Protein AF-A0A1T5HG97-F1 (afdb_monomer)

Sequence (83 aa):
MTDYQFIREIKEFKLDHFMAYMGWIGNKPHKIYTREDPLLFFVYDEYTDRLFEFKLRDSGSLNKATIYNCLVKAYLALPDREI

Secondary structure (DSSP, 8-state):
---EEEEEEESS--GGGSEESS---SS-SEEEEE-SSTTEEEEEETTTTEEEEEEES---S--HHHHHHHHHHHHHT-GGG--

Radius of gyration: 12.02 Å; Cα contacts (8 Å, |Δi|>4): 119; chains: 1; bounding box: 30×25×32 Å

Nearest PDB structures (foldseek):
  8rnu-assembly1_C  TM=3.609E-01  e=1.039E+00  Homo sapiens
  8rnu-assembly1_J  TM=3.404E-01  e=1.389E+00  Homo sapiens
  2yg2-assembly2_B  TM=3.757E-01  e=2.626E+00  Homo sapiens
  7dru-assembly2_B  TM=3.609E-01  e=5.263E+00  Canis lupus familiaris
  8co5-assembly1_A-2  TM=3.857E-01  e=6.262E+00  Agrobacterium fabrum str. C58

Mean predicted aligned error: 6.41 Å

Foldseek 3Di:
DFDKDWDFKDPDDDCVQWAFLDDPPPPDQWTWTDHPDPQWIWIAGNVVRIITIIGTPDPPPDDSVNVVVVVVVVVVPDPPPPD

Organism: NCBI:txid651661

Solvent-accessible surface area (backbone atoms only — not comparable to full-atom values): 5198 Å² total; per-residue (Å²): 130,83,53,63,39,80,73,47,75,50,90,82,82,59,74,89,77,44,43,71,69,56,72,84,77,66,96,56,61,66,45,46,28,28,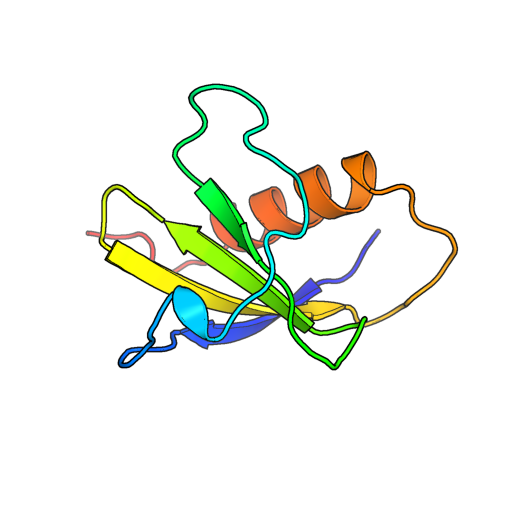56,96,49,92,47,41,39,32,44,34,34,68,89,76,74,42,36,36,37,31,36,51,75,67,87,64,99,68,55,72,69,56,51,51,56,46,50,53,49,52,62,70,65,48,83,86,71,78,124

pLDDT: mean 80.4, std 12.15, range [41.09, 92.44]

Structure (mmCIF, N/CA/C/O backbone):
data_AF-A0A1T5HG97-F1
#
_entry.id   AF-A0A1T5HG97-F1
#
loop_
_atom_site.group_PDB
_atom_site.id
_atom_site.type_symbol
_atom_site.label_atom_id
_atom_site.label_alt_id
_atom_site.label_comp_id
_atom_site.label_asym_id
_atom_site.label_entity_id
_atom_site.label_seq_id
_atom_site.pdbx_PDB_ins_code
_atom_site.Cartn_x
_atom_site.Cartn_y
_atom_site.Cartn_z
_atom_site.occupancy
_atom_site.B_iso_or_equiv
_atom_site.auth_seq_id
_atom_site.auth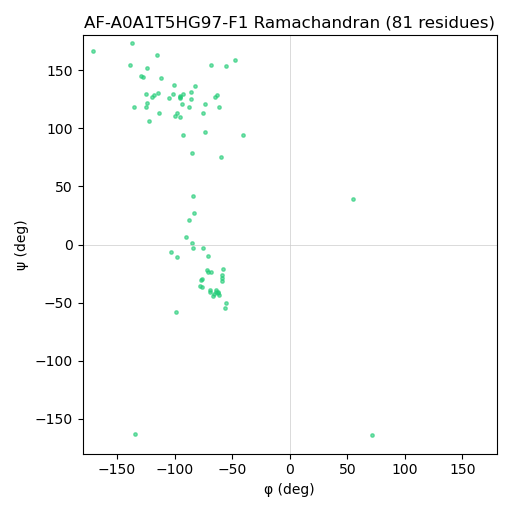_comp_id
_atom_site.auth_asym_id
_atom_site.auth_atom_id
_atom_site.pdbx_PDB_model_num
ATOM 1 N N . MET A 1 1 ? 17.125 6.218 -5.033 1.00 50.12 1 MET A N 1
ATOM 2 C CA . MET A 1 1 ? 16.125 5.780 -4.035 1.00 50.12 1 MET A CA 1
ATOM 3 C C . MET A 1 1 ? 14.800 5.693 -4.756 1.00 50.12 1 MET A C 1
ATOM 5 O O . MET A 1 1 ? 14.520 6.584 -5.542 1.00 50.12 1 MET A O 1
ATOM 9 N N . THR A 1 2 ? 14.041 4.615 -4.579 1.00 58.41 2 THR A N 1
ATOM 10 C CA . THR A 1 2 ? 12.716 4.508 -5.194 1.00 58.41 2 THR A CA 1
ATOM 11 C C . THR A 1 2 ? 11.748 5.387 -4.416 1.00 58.41 2 THR A C 1
ATOM 13 O O . THR A 1 2 ? 11.495 5.133 -3.239 1.00 58.41 2 THR A O 1
ATOM 16 N N . ASP A 1 3 ? 11.262 6.433 -5.066 1.00 74.38 3 ASP A N 1
ATOM 17 C CA . ASP A 1 3 ? 10.445 7.472 -4.454 1.00 74.38 3 ASP A CA 1
ATOM 18 C C . ASP A 1 3 ? 8.965 7.094 -4.631 1.00 74.38 3 ASP A C 1
ATOM 20 O O . ASP A 1 3 ? 8.363 7.306 -5.687 1.00 74.38 3 ASP A O 1
ATOM 24 N N . TYR A 1 4 ? 8.396 6.436 -3.618 1.00 83.50 4 TYR A N 1
ATOM 25 C CA . TYR A 1 4 ? 6.955 6.200 -3.553 1.00 83.50 4 TYR A CA 1
ATOM 26 C C . TYR A 1 4 ? 6.288 7.400 -2.912 1.00 83.50 4 TYR A C 1
ATOM 28 O O . TYR A 1 4 ? 6.614 7.785 -1.791 1.00 83.50 4 TYR A O 1
ATOM 36 N N . GLN A 1 5 ? 5.319 7.962 -3.617 1.00 87.75 5 GLN A N 1
ATOM 37 C CA . GLN A 1 5 ? 4.484 9.017 -3.087 1.00 87.75 5 GLN A CA 1
ATOM 38 C C . GLN A 1 5 ? 3.228 8.409 -2.481 1.00 87.75 5 GLN A C 1
ATOM 40 O O . GLN A 1 5 ? 2.455 7.759 -3.184 1.00 87.75 5 GLN A O 1
ATOM 45 N N . PHE A 1 6 ? 3.011 8.653 -1.191 1.00 90.19 6 PHE A N 1
ATOM 46 C CA . PHE A 1 6 ? 1.712 8.418 -0.578 1.00 90.19 6 PHE A CA 1
ATOM 47 C C . PHE A 1 6 ? 0.669 9.332 -1.225 1.00 90.19 6 PHE A C 1
ATOM 49 O O . PHE A 1 6 ? 0.888 10.540 -1.340 1.00 90.19 6 PHE A O 1
ATOM 56 N N . ILE A 1 7 ? -0.439 8.745 -1.669 1.00 91.00 7 ILE A N 1
ATOM 57 C CA . ILE A 1 7 ? -1.545 9.482 -2.279 1.00 91.00 7 ILE A CA 1
ATOM 58 C C . ILE A 1 7 ? -2.636 9.706 -1.242 1.00 91.00 7 ILE A C 1
ATOM 60 O O . ILE A 1 7 ? -3.001 10.850 -0.978 1.00 91.00 7 ILE A O 1
ATOM 64 N N . ARG A 1 8 ? -3.161 8.619 -0.667 1.00 91.94 8 ARG A N 1
ATOM 65 C CA . ARG A 1 8 ? -4.232 8.645 0.335 1.00 91.94 8 ARG A CA 1
ATOM 66 C C . ARG A 1 8 ? -4.458 7.270 0.950 1.00 91.94 8 ARG A C 1
ATOM 68 O O . ARG A 1 8 ? -4.056 6.249 0.400 1.00 91.94 8 ARG A O 1
ATOM 75 N N . GLU A 1 9 ? -5.193 7.251 2.049 1.00 92.44 9 GLU A N 1
ATOM 76 C CA . GLU A 1 9 ? -5.877 6.055 2.526 1.00 92.44 9 GLU A CA 1
ATOM 77 C C . GLU A 1 9 ? -7.212 5.887 1.787 1.00 92.44 9 GLU A C 1
ATOM 79 O O . GLU A 1 9 ? -7.963 6.851 1.603 1.00 92.44 9 GLU A O 1
ATOM 84 N N . ILE A 1 10 ? -7.516 4.664 1.362 1.00 91.12 10 ILE A N 1
ATOM 85 C CA . ILE A 1 10 ? -8.794 4.296 0.763 1.00 91.12 10 ILE A CA 1
ATOM 86 C C . ILE A 1 10 ? -9.681 3.716 1.859 1.00 91.12 10 ILE A C 1
ATOM 88 O O . ILE A 1 10 ? -9.443 2.616 2.344 1.00 91.12 10 ILE A O 1
ATOM 92 N N . LYS A 1 11 ? -10.721 4.468 2.226 1.00 87.62 11 LYS A N 1
ATOM 93 C CA . LYS A 1 11 ? -11.668 4.083 3.285 1.00 87.62 11 LYS A CA 1
ATOM 94 C C . LYS A 1 11 ? -12.688 3.039 2.841 1.00 87.62 11 LYS A C 1
ATOM 96 O O . LYS A 1 11 ? -13.142 2.243 3.648 1.00 87.62 11 LYS A O 1
ATOM 101 N N . GLU A 1 12 ? -13.052 3.052 1.563 1.00 90.00 12 GLU A N 1
ATOM 102 C CA . GLU A 1 12 ? -14.024 2.128 0.982 1.00 90.00 12 GLU A CA 1
ATOM 103 C C . GLU A 1 12 ? -13.364 1.380 -0.172 1.00 90.00 12 GLU A C 1
ATOM 105 O O . GLU A 1 12 ? -13.112 1.944 -1.241 1.00 90.00 12 GLU A O 1
ATOM 110 N N . PHE A 1 13 ? -13.049 0.107 0.048 1.00 89.44 13 PHE A N 1
ATOM 111 C CA . PHE A 1 13 ? -12.403 -0.740 -0.947 1.00 89.44 13 PHE A CA 1
ATOM 112 C C . PHE A 1 13 ? -13.007 -2.145 -0.956 1.00 89.44 13 PHE A C 1
ATOM 114 O O . PHE A 1 13 ? -13.559 -2.622 0.030 1.00 89.44 13 PHE A O 1
ATOM 121 N N . LYS A 1 14 ? -12.893 -2.817 -2.104 1.00 87.56 14 LYS A N 1
ATOM 122 C CA . LYS A 1 14 ? -13.170 -4.249 -2.257 1.00 87.56 14 LYS A CA 1
ATOM 123 C C . LYS A 1 14 ? -11.934 -4.895 -2.845 1.00 87.56 14 LYS A C 1
ATOM 125 O O . LYS A 1 14 ? -11.541 -4.520 -3.948 1.00 87.56 14 LYS A O 1
ATOM 130 N N . LEU A 1 15 ? -11.321 -5.832 -2.126 1.00 85.81 15 LEU A N 1
ATOM 131 C CA . LEU A 1 15 ? -10.071 -6.465 -2.556 1.00 85.81 15 LEU A CA 1
ATOM 132 C C . LEU A 1 15 ? -10.204 -7.174 -3.915 1.00 85.81 15 LEU A C 1
ATOM 134 O O . LEU A 1 15 ? -9.250 -7.159 -4.684 1.00 85.81 15 LEU A O 1
ATOM 138 N N . ASP A 1 16 ? -11.396 -7.669 -4.268 1.00 86.25 16 ASP A N 1
ATOM 139 C CA . ASP A 1 16 ? -11.706 -8.243 -5.589 1.00 86.25 16 ASP A CA 1
ATOM 140 C C . ASP A 1 16 ? -11.481 -7.279 -6.767 1.00 86.25 16 ASP A C 1
ATOM 142 O O . ASP A 1 16 ? -11.330 -7.711 -7.907 1.00 86.25 16 ASP A O 1
ATOM 146 N N . HIS A 1 17 ? -11.455 -5.965 -6.521 1.00 86.31 17 HIS A N 1
ATOM 147 C CA . HIS A 1 17 ? -11.184 -4.959 -7.554 1.00 86.31 17 HIS A CA 1
ATOM 148 C C . HIS A 1 17 ? -9.684 -4.714 -7.783 1.00 86.31 17 HIS A C 1
ATOM 150 O O . HIS A 1 17 ? -9.325 -3.838 -8.581 1.00 86.31 17 HIS A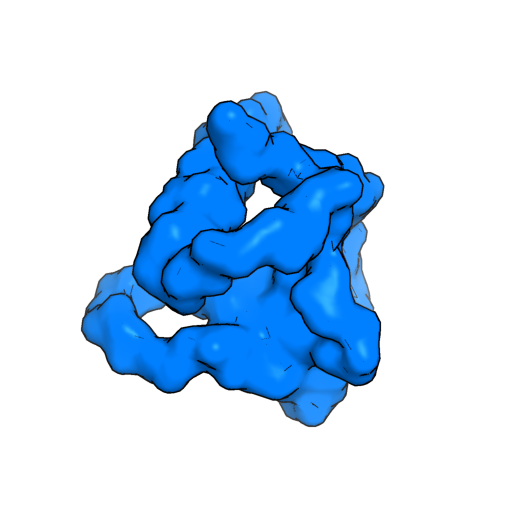 O 1
ATOM 156 N N .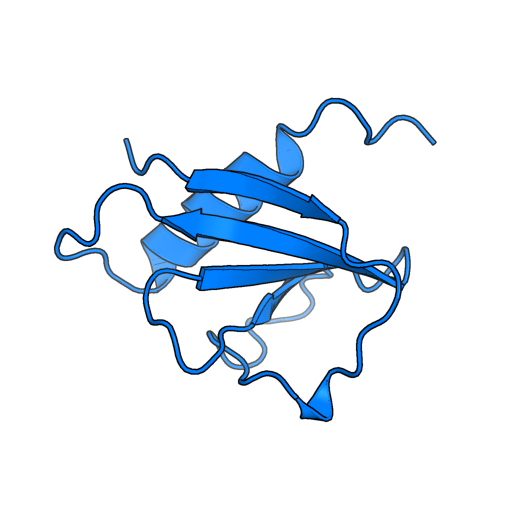 PHE A 1 18 ? -8.817 -5.432 -7.068 1.00 87.75 18 PHE A N 1
ATOM 157 C CA . PHE A 1 18 ? -7.372 -5.281 -7.134 1.00 87.75 18 PHE A CA 1
ATOM 158 C C . PHE A 1 18 ? -6.690 -6.605 -7.470 1.00 87.75 18 PHE A C 1
ATOM 160 O O . PHE A 1 18 ? -7.161 -7.692 -7.147 1.00 87.75 18 PHE A O 1
ATOM 167 N N . MET A 1 19 ? -5.528 -6.506 -8.105 1.00 87.69 19 MET A N 1
ATOM 168 C CA . MET A 1 19 ? -4.706 -7.655 -8.464 1.00 87.69 19 MET A CA 1
ATOM 169 C C . MET A 1 19 ? -3.557 -7.776 -7.470 1.00 87.69 19 MET A C 1
ATOM 171 O O . MET A 1 19 ? -2.849 -6.801 -7.219 1.00 87.69 19 MET A O 1
ATOM 175 N N . ALA A 1 20 ? -3.341 -8.962 -6.901 1.00 86.38 20 ALA A N 1
ATOM 176 C CA . ALA A 1 20 ? -2.194 -9.194 -6.027 1.00 86.38 20 ALA A CA 1
ATOM 177 C C . ALA A 1 20 ? -0.889 -8.973 -6.812 1.00 86.38 20 ALA A C 1
ATOM 179 O O . ALA A 1 20 ? -0.617 -9.665 -7.794 1.00 86.38 20 ALA A O 1
ATOM 180 N N . TYR A 1 21 ? -0.076 -8.003 -6.385 1.00 81.94 21 TYR A N 1
ATOM 181 C CA . TYR A 1 21 ? 1.151 -7.633 -7.095 1.00 81.94 21 TYR A CA 1
ATOM 182 C C . TYR A 1 21 ? 2.275 -8.656 -6.868 1.00 81.94 21 TYR A C 1
ATOM 184 O O . TYR A 1 21 ? 3.047 -8.996 -7.771 1.00 81.94 21 TYR A O 1
ATOM 192 N N . MET A 1 22 ? 2.342 -9.191 -5.651 1.00 73.38 22 MET A N 1
ATOM 193 C CA . MET A 1 22 ? 3.126 -10.370 -5.313 1.00 73.38 22 MET A CA 1
ATOM 194 C C . MET A 1 22 ? 2.188 -11.388 -4.666 1.00 73.38 22 MET A C 1
ATOM 196 O O . MET A 1 22 ? 1.451 -11.048 -3.743 1.00 73.38 22 MET A O 1
ATOM 200 N N . GLY A 1 23 ? 2.211 -12.633 -5.157 1.00 58.56 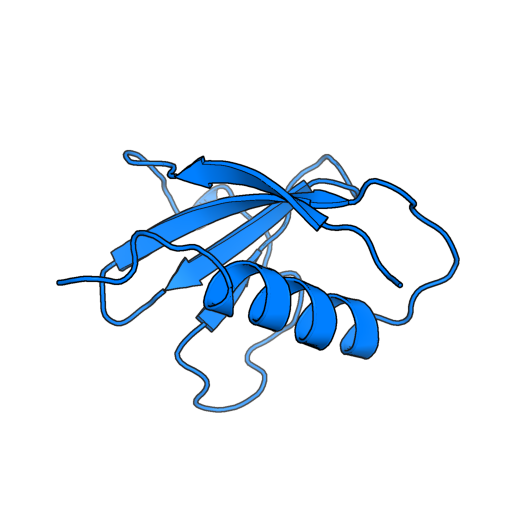23 GLY A N 1
ATOM 201 C CA . GLY A 1 23 ? 1.541 -13.750 -4.483 1.00 58.56 23 GLY A CA 1
ATOM 202 C C . GLY A 1 23 ? 2.041 -13.868 -3.043 1.00 58.56 23 GLY A C 1
ATOM 203 O O . GLY A 1 23 ? 3.150 -13.425 -2.769 1.00 58.56 23 GLY A O 1
ATOM 204 N N . TRP A 1 24 ? 1.227 -14.413 -2.136 1.00 55.47 24 TRP A N 1
ATOM 205 C CA . TRP A 1 24 ? 1.465 -14.462 -0.686 1.00 55.47 24 TRP A CA 1
ATOM 206 C C . TRP A 1 24 ? 2.932 -14.780 -0.331 1.00 55.47 24 TRP A C 1
ATOM 208 O O . TRP A 1 24 ? 3.333 -15.942 -0.276 1.00 55.47 24 TRP A O 1
ATOM 218 N N . ILE A 1 25 ? 3.758 -13.752 -0.099 1.00 53.56 25 ILE A N 1
ATOM 219 C CA . ILE A 1 25 ? 5.155 -13.940 0.307 1.00 53.56 25 ILE A CA 1
ATOM 220 C C . ILE A 1 25 ? 5.167 -14.117 1.823 1.00 53.56 25 ILE A C 1
ATOM 222 O O . ILE A 1 25 ? 5.474 -13.194 2.580 1.00 53.56 25 ILE A O 1
ATOM 226 N N . GLY A 1 26 ? 4.814 -15.328 2.252 1.00 60.88 26 GLY A N 1
ATOM 227 C CA . GLY A 1 26 ? 4.822 -15.747 3.650 1.00 60.88 26 GLY A CA 1
ATOM 228 C C . GLY A 1 26 ? 3.726 -15.109 4.507 1.00 60.88 26 GLY A C 1
ATOM 229 O O . GLY A 1 26 ? 2.759 -14.544 4.006 1.00 60.88 26 GLY A O 1
ATOM 230 N N . ASN A 1 27 ? 3.899 -15.205 5.825 1.00 64.62 27 ASN A N 1
ATOM 231 C CA . ASN A 1 27 ? 2.951 -14.728 6.836 1.00 64.62 27 ASN A CA 1
ATOM 232 C C . ASN A 1 27 ? 3.138 -13.228 7.143 1.00 64.62 27 ASN A C 1
ATOM 234 O O . ASN A 1 27 ? 3.217 -12.823 8.304 1.00 64.62 27 ASN A O 1
ATOM 238 N N . LYS A 1 28 ? 3.353 -12.408 6.106 1.00 69.44 28 LYS A N 1
ATOM 239 C CA . LYS A 1 28 ? 3.554 -10.966 6.281 1.00 69.44 28 LYS A CA 1
ATOM 240 C C . LYS A 1 28 ? 2.191 -10.266 6.314 1.00 69.44 28 LYS A C 1
ATOM 242 O O . LYS A 1 28 ? 1.419 -10.459 5.385 1.00 69.44 28 LYS A O 1
ATOM 247 N N . PRO A 1 29 ? 1.937 -9.396 7.303 1.00 77.19 29 PRO A N 1
ATOM 248 C CA . PRO A 1 29 ? 0.631 -8.759 7.504 1.00 77.19 29 PRO A CA 1
ATOM 249 C C . PRO A 1 29 ? 0.312 -7.637 6.506 1.00 77.19 29 PRO A C 1
ATOM 251 O O . PRO A 1 29 ? -0.755 -7.036 6.565 1.00 77.19 29 PRO A O 1
ATOM 254 N N . HIS A 1 30 ? 1.255 -7.319 5.615 1.00 85.81 30 HIS A N 1
ATOM 255 C CA . HIS A 1 30 ? 1.115 -6.264 4.621 1.00 85.81 30 HIS A CA 1
ATOM 256 C C . HIS A 1 30 ? 1.091 -6.890 3.232 1.00 85.81 30 HIS A C 1
ATOM 258 O O . HIS A 1 30 ? 2.103 -7.429 2.767 1.00 85.81 30 HIS A O 1
ATOM 264 N N . LYS A 1 31 ? -0.055 -6.803 2.561 1.00 87.44 31 LYS A N 1
ATOM 265 C CA . LYS A 1 31 ? -0.247 -7.306 1.201 1.00 87.44 31 LYS A CA 1
ATOM 266 C C . LYS A 1 31 ? -0.168 -6.153 0.215 1.00 87.44 31 LYS A C 1
ATOM 268 O O . LYS A 1 31 ? -0.707 -5.081 0.461 1.00 87.44 31 LYS A O 1
ATOM 273 N N . ILE A 1 32 ? 0.519 -6.372 -0.903 1.00 88.69 32 ILE A N 1
ATOM 274 C CA . ILE A 1 32 ? 0.635 -5.368 -1.962 1.00 88.69 32 ILE A CA 1
ATOM 275 C C . ILE A 1 32 ? -0.257 -5.779 -3.119 1.00 88.69 32 ILE A C 1
ATOM 277 O O . ILE A 1 32 ? -0.114 -6.870 -3.680 1.00 88.69 32 ILE A O 1
ATOM 281 N N . TYR A 1 33 ? -1.123 -4.862 -3.506 1.00 90.12 33 TYR A N 1
ATOM 282 C CA . TYR A 1 33 ? -1.968 -4.974 -4.670 1.00 90.12 33 TYR A CA 1
ATOM 283 C C . TYR A 1 33 ? -1.610 -3.907 -5.702 1.00 90.12 33 TYR A C 1
ATOM 285 O O . TYR A 1 33 ? -0.931 -2.921 -5.415 1.00 90.12 33 TYR A O 1
ATOM 293 N N . THR A 1 34 ? -2.071 -4.120 -6.922 1.00 89.50 34 THR A N 1
ATOM 294 C CA . THR A 1 34 ? -1.987 -3.184 -8.037 1.00 89.50 34 THR A CA 1
ATOM 295 C C . THR A 1 34 ? -3.320 -3.172 -8.785 1.00 89.50 34 THR A C 1
ATOM 297 O O . THR A 1 34 ? -4.234 -3.946 -8.476 1.00 89.50 34 THR A O 1
ATOM 300 N N . ARG A 1 35 ? -3.449 -2.271 -9.752 1.00 87.12 35 ARG A N 1
ATOM 301 C CA . ARG A 1 35 ? -4.626 -2.122 -10.612 1.00 87.12 35 ARG A CA 1
ATOM 302 C C . ARG A 1 35 ? -4.164 -1.970 -12.062 1.00 87.12 35 ARG A C 1
ATOM 304 O O . ARG A 1 35 ? -3.035 -2.314 -12.383 1.00 87.12 35 ARG A O 1
ATOM 311 N N . GLU A 1 36 ? -5.036 -1.479 -12.935 1.00 81.88 36 GLU A N 1
ATOM 312 C CA . GLU A 1 36 ? -4.728 -1.268 -14.356 1.00 81.88 36 GLU A CA 1
ATOM 313 C C . GLU A 1 36 ? -3.539 -0.315 -14.590 1.00 81.88 36 GLU A C 1
ATOM 315 O O . GLU A 1 36 ? -2.853 -0.433 -15.602 1.00 81.88 36 GLU A O 1
ATOM 320 N N . ASP A 1 37 ? -3.262 0.599 -13.650 1.00 82.69 37 ASP A N 1
ATOM 321 C CA . ASP A 1 37 ? -2.107 1.499 -13.717 1.00 82.69 37 ASP A CA 1
ATOM 322 C C . ASP A 1 37 ? -0.853 0.840 -13.096 1.00 82.69 37 ASP A C 1
ATOM 324 O O . ASP A 1 37 ? -0.842 0.559 -11.892 1.00 82.69 37 ASP A O 1
ATOM 328 N N . PRO A 1 38 ? 0.226 0.626 -13.876 1.00 77.25 38 PRO A N 1
ATOM 329 C CA . PRO A 1 38 ? 1.435 -0.060 -13.416 1.00 77.25 38 PRO A CA 1
ATOM 330 C C . PRO A 1 38 ? 2.273 0.754 -12.418 1.00 77.25 38 PRO A C 1
ATOM 332 O O . PRO A 1 38 ? 3.230 0.227 -11.847 1.00 77.25 38 PRO A O 1
ATOM 335 N N . LEU A 1 39 ? 1.954 2.035 -12.216 1.00 85.12 39 LEU A N 1
ATOM 336 C CA . LEU A 1 39 ? 2.617 2.918 -11.258 1.00 85.12 39 LEU A CA 1
ATOM 337 C C . LEU A 1 39 ? 1.845 3.022 -9.944 1.00 85.12 39 LEU A C 1
ATOM 339 O O . LEU A 1 39 ? 2.377 3.586 -8.984 1.00 85.12 39 LEU A O 1
ATOM 343 N N . LEU A 1 40 ? 0.612 2.512 -9.888 1.00 89.38 40 LEU A N 1
ATOM 344 C CA . LEU A 1 40 ? -0.209 2.523 -8.685 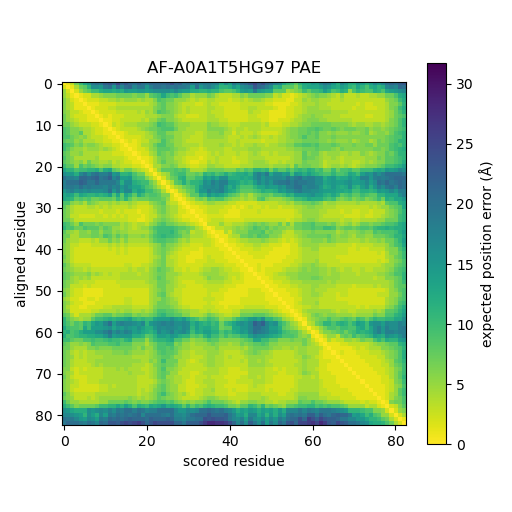1.00 89.38 40 LEU A CA 1
ATOM 345 C C . LEU A 1 40 ? -0.087 1.209 -7.918 1.00 89.38 40 LEU A C 1
ATOM 347 O O . LEU A 1 40 ? -0.300 0.105 -8.431 1.00 89.38 40 LEU A O 1
ATOM 351 N N . PHE A 1 41 ? 0.211 1.368 -6.636 1.00 91.12 41 PHE A N 1
ATOM 352 C CA . PHE A 1 41 ? 0.353 0.286 -5.683 1.00 91.12 41 PHE A CA 1
ATOM 353 C C . PHE A 1 41 ? -0.518 0.550 -4.467 1.00 91.12 41 PHE A C 1
ATOM 355 O O . PHE A 1 41 ? -0.649 1.683 -4.007 1.00 91.12 41 PHE A O 1
ATOM 362 N N . PHE A 1 42 ? -1.079 -0.519 -3.922 1.00 91.88 42 PHE A N 1
ATOM 363 C CA . PHE A 1 42 ? -1.963 -0.461 -2.772 1.00 91.88 42 PHE A CA 1
ATOM 364 C C . PHE A 1 42 ? -1.403 -1.369 -1.691 1.00 91.88 42 PHE A C 1
ATOM 366 O O . PHE A 1 42 ? -1.206 -2.561 -1.921 1.00 91.88 42 PHE A O 1
ATOM 373 N N . VAL A 1 43 ? -1.121 -0.807 -0.522 1.00 91.38 43 VAL A N 1
ATOM 374 C CA . VAL A 1 43 ? -0.676 -1.570 0.642 1.00 91.38 43 VAL A CA 1
ATOM 375 C C . VAL A 1 43 ? -1.880 -1.808 1.530 1.00 91.38 43 VAL A C 1
ATO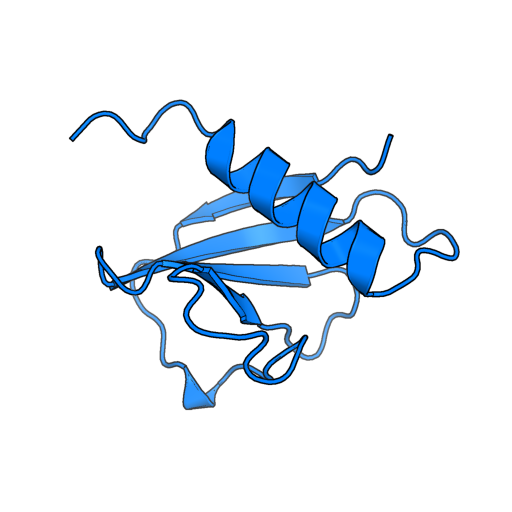M 377 O O . VAL A 1 43 ? -2.443 -0.863 2.074 1.00 91.38 43 VAL A O 1
ATOM 380 N N . TYR A 1 44 ? -2.273 -3.068 1.643 1.00 90.62 44 TYR A N 1
ATOM 381 C CA . TYR A 1 44 ? -3.313 -3.524 2.548 1.00 90.62 44 TYR A CA 1
ATOM 382 C C . TYR A 1 44 ? -2.678 -4.015 3.841 1.00 90.62 44 TYR A C 1
ATOM 384 O O . TYR A 1 44 ? -1.791 -4.873 3.810 1.00 90.62 44 TYR A O 1
ATOM 392 N N . ASP A 1 45 ? -3.133 -3.464 4.953 1.00 88.25 45 ASP A N 1
ATOM 393 C CA . ASP A 1 45 ? -2.766 -3.874 6.298 1.00 88.25 45 ASP A CA 1
ATOM 394 C C . ASP A 1 45 ? -3.868 -4.770 6.868 1.00 88.25 45 ASP A C 1
ATOM 396 O O . ASP A 1 45 ? -4.977 -4.311 7.139 1.00 88.25 45 ASP A O 1
ATOM 400 N N . GLU A 1 46 ? -3.564 -6.057 7.036 1.00 86.31 46 GLU A N 1
ATOM 401 C CA . GLU A 1 46 ? -4.549 -7.051 7.479 1.00 86.31 46 GLU A CA 1
ATOM 402 C C . GLU A 1 46 ? -4.944 -6.902 8.951 1.00 86.31 46 GLU A C 1
ATOM 404 O O . GLU A 1 46 ? -6.005 -7.375 9.346 1.00 86.31 46 GLU A O 1
ATOM 409 N N . TYR A 1 47 ? -4.110 -6.269 9.782 1.00 85.75 47 TYR A N 1
ATOM 410 C CA . TYR A 1 47 ? -4.420 -6.109 11.205 1.00 85.75 47 TYR A CA 1
ATOM 411 C C . TYR A 1 47 ? -5.430 -5.000 11.450 1.00 85.75 47 TYR A C 1
ATOM 413 O O . TYR A 1 47 ? -6.245 -5.094 12.364 1.00 85.75 47 TYR A O 1
ATOM 421 N N . THR A 1 48 ? -5.338 -3.937 10.658 1.00 86.62 48 THR A N 1
ATOM 422 C CA . THR A 1 48 ? -6.185 -2.750 10.805 1.00 86.62 48 THR A CA 1
ATOM 423 C C . THR A 1 48 ? -7.304 -2.681 9.772 1.00 86.62 48 THR A C 1
ATOM 425 O O . THR A 1 48 ? -8.158 -1.809 9.884 1.00 86.62 48 THR A O 1
ATOM 428 N N . ASP A 1 49 ? -7.313 -3.594 8.796 1.00 88.25 49 ASP A N 1
ATOM 429 C CA . ASP A 1 49 ? -8.219 -3.599 7.643 1.00 88.25 49 ASP A CA 1
ATOM 430 C C . ASP A 1 49 ? -8.177 -2.282 6.847 1.00 88.25 49 ASP A C 1
ATOM 432 O O . ASP A 1 49 ? -9.189 -1.756 6.387 1.00 88.25 49 ASP A O 1
ATOM 436 N N . ARG A 1 50 ? -6.975 -1.713 6.692 1.00 90.12 50 ARG A N 1
ATOM 437 C CA . ARG A 1 50 ? -6.759 -0.418 6.024 1.00 90.12 50 ARG A CA 1
ATOM 438 C C . ARG A 1 50 ? -6.013 -0.595 4.714 1.00 90.12 50 ARG A C 1
ATOM 440 O O . ARG A 1 50 ? -5.095 -1.408 4.606 1.00 90.12 50 ARG A O 1
ATOM 447 N N . LEU A 1 51 ? -6.381 0.205 3.717 1.00 91.56 51 LEU A N 1
ATOM 448 C CA . LEU A 1 51 ? -5.751 0.204 2.401 1.00 91.56 51 LEU A CA 1
ATOM 449 C C . LEU A 1 51 ? -5.145 1.574 2.102 1.00 91.56 51 LEU A C 1
ATOM 451 O O . LEU A 1 51 ? -5.829 2.593 2.144 1.00 91.56 51 LEU A O 1
ATOM 455 N N . PHE A 1 52 ? -3.870 1.600 1.735 1.00 91.88 52 PHE A N 1
ATOM 456 C CA . PHE A 1 52 ? -3.140 2.828 1.436 1.00 91.88 52 PHE A CA 1
ATOM 457 C C . PHE A 1 52 ? -2.668 2.832 -0.014 1.00 91.88 52 PHE A C 1
ATOM 459 O O . PHE A 1 52 ? -2.036 1.884 -0.475 1.00 91.88 52 PHE A O 1
ATOM 466 N N . GLU A 1 53 ? -2.971 3.910 -0.728 1.00 92.44 53 GLU A N 1
ATOM 467 C CA . GLU A 1 53 ? -2.628 4.118 -2.130 1.00 92.44 53 GLU A CA 1
ATOM 468 C C . GLU A 1 53 ? -1.297 4.866 -2.257 1.00 92.44 53 GLU A C 1
ATOM 470 O O . GLU A 1 53 ? -1.089 5.932 -1.667 1.00 92.44 53 GLU A O 1
ATOM 475 N N . PHE A 1 54 ? -0.407 4.315 -3.076 1.00 91.50 54 PHE A N 1
ATOM 476 C CA . PHE A 1 54 ? 0.904 4.862 -3.383 1.00 91.50 54 PHE A CA 1
ATOM 477 C C . PHE A 1 54 ? 1.118 4.928 -4.889 1.00 91.50 54 PHE A C 1
ATOM 479 O O . PHE A 1 54 ? 0.726 4.029 -5.633 1.00 91.50 54 PHE A O 1
ATOM 486 N N . LYS A 1 55 ? 1.825 5.968 -5.327 1.00 89.62 55 LYS A N 1
ATOM 487 C CA . LYS A 1 55 ? 2.267 6.125 -6.709 1.00 89.62 55 LYS A CA 1
ATOM 488 C C . LYS A 1 55 ? 3.782 6.058 -6.798 1.00 89.62 55 LYS A C 1
ATOM 490 O O . LYS A 1 55 ? 4.491 6.763 -6.079 1.00 89.62 55 LYS A O 1
ATOM 495 N N . LEU A 1 56 ? 4.275 5.232 -7.706 1.00 86.88 56 LEU A N 1
ATOM 496 C CA . LEU A 1 56 ? 5.679 5.181 -8.071 1.00 86.88 56 LEU A CA 1
ATOM 497 C C . LEU A 1 56 ? 6.028 6.414 -8.918 1.00 86.88 56 LEU A C 1
ATOM 499 O O . LEU A 1 56 ? 5.422 6.637 -9.966 1.00 86.88 56 LEU A O 1
ATOM 503 N N . ARG A 1 57 ? 6.986 7.231 -8.458 1.00 80.81 57 ARG A N 1
ATOM 504 C CA . ARG A 1 57 ? 7.414 8.445 -9.181 1.00 80.81 57 ARG A CA 1
ATOM 505 C C . ARG A 1 57 ? 8.307 8.154 -10.384 1.00 80.81 57 ARG A C 1
ATOM 507 O O . ARG A 1 57 ? 8.268 8.909 -11.347 1.00 80.81 57 ARG A O 1
ATOM 514 N N . ASP A 1 58 ? 9.082 7.074 -10.327 1.00 75.38 58 ASP A N 1
ATOM 515 C CA . ASP A 1 58 ? 9.982 6.658 -11.401 1.00 75.38 58 ASP A CA 1
ATOM 516 C C . ASP A 1 58 ? 9.851 5.154 -11.641 1.00 75.38 58 ASP A C 1
ATOM 518 O O . ASP A 1 58 ? 10.092 4.343 -10.745 1.00 75.38 58 ASP A O 1
ATOM 522 N N . SER A 1 59 ? 9.438 4.789 -12.852 1.00 64.44 59 SER A N 1
ATOM 523 C CA . SER A 1 59 ? 9.207 3.405 -13.259 1.00 64.44 59 SER A CA 1
ATOM 524 C C . SER A 1 59 ? 10.463 2.723 -13.787 1.00 64.44 59 SER A C 1
ATOM 526 O O . SER A 1 59 ? 10.336 1.769 -14.560 1.00 64.44 59 SER A O 1
ATOM 528 N N . GLY A 1 60 ? 11.662 3.222 -13.455 1.00 64.94 60 GLY A N 1
ATOM 529 C CA . GLY A 1 60 ? 12.917 2.591 -13.852 1.00 64.94 60 GLY A CA 1
ATOM 530 C C . GLY A 1 60 ? 12.899 1.087 -13.570 1.00 64.94 60 GLY A C 1
ATOM 531 O O . GLY A 1 60 ? 12.094 0.616 -12.769 1.00 64.94 60 GLY A O 1
ATOM 532 N N . SER A 1 61 ? 13.763 0.321 -14.244 1.00 62.59 61 SER A N 1
ATOM 533 C CA . SER A 1 61 ? 13.804 -1.151 -14.202 1.00 62.59 61 SER A CA 1
ATOM 534 C C . SER A 1 61 ? 14.042 -1.715 -12.792 1.00 62.59 61 SER A C 1
ATOM 536 O O . SER A 1 61 ? 15.131 -2.174 -12.448 1.00 62.59 61 SER A O 1
ATOM 538 N N . LEU A 1 62 ? 13.015 -1.680 -11.951 1.00 68.94 62 LEU A N 1
ATOM 539 C CA . LEU A 1 62 ? 13.025 -2.147 -10.581 1.00 68.94 62 LEU A CA 1
ATOM 540 C C . LEU A 1 62 ? 12.489 -3.568 -10.570 1.00 68.94 62 LEU A C 1
ATOM 542 O O . LEU A 1 62 ? 11.403 -3.863 -11.068 1.00 68.94 62 LEU A O 1
ATOM 546 N N . ASN A 1 63 ? 13.254 -4.472 -9.969 1.00 75.31 63 ASN A N 1
ATOM 547 C CA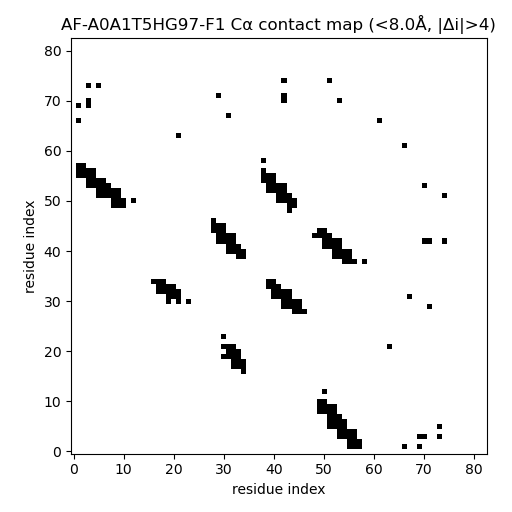 . ASN A 1 63 ? 12.763 -5.819 -9.739 1.00 75.31 63 ASN A CA 1
ATOM 548 C C . ASN A 1 63 ? 11.629 -5.799 -8.688 1.00 75.31 63 ASN A C 1
ATOM 550 O O . ASN A 1 63 ? 11.547 -4.912 -7.829 1.00 75.31 63 ASN A O 1
ATOM 554 N N . LYS A 1 64 ? 10.748 -6.805 -8.737 1.00 75.94 64 LYS A N 1
ATOM 555 C CA . LYS A 1 64 ? 9.565 -6.873 -7.863 1.00 75.94 64 LYS A CA 1
ATOM 556 C C . LYS A 1 64 ? 9.914 -6.883 -6.363 1.00 75.94 64 LYS A C 1
ATOM 558 O O . LYS A 1 64 ? 9.161 -6.343 -5.560 1.00 75.94 64 LYS A O 1
ATOM 563 N N . ALA A 1 65 ? 11.060 -7.453 -5.979 1.00 77.31 65 ALA A N 1
ATOM 564 C CA . ALA A 1 65 ? 11.510 -7.503 -4.585 1.00 77.31 65 ALA A CA 1
ATOM 565 C C . ALA A 1 65 ? 11.911 -6.118 -4.042 1.00 77.31 65 ALA A C 1
ATOM 567 O O . ALA A 1 65 ? 11.592 -5.777 -2.901 1.00 77.31 65 ALA A O 1
ATOM 568 N N . THR A 1 66 ? 12.566 -5.296 -4.863 1.00 80.56 66 THR A N 1
ATOM 569 C CA . THR A 1 66 ? 12.898 -3.906 -4.537 1.00 80.56 66 THR A CA 1
ATOM 570 C C . THR A 1 66 ? 11.633 -3.071 -4.406 1.00 80.56 66 THR A C 1
ATOM 572 O O . THR A 1 66 ? 11.509 -2.319 -3.443 1.00 80.56 66 THR A O 1
ATOM 575 N N . ILE A 1 67 ? 10.665 -3.258 -5.312 1.00 80.12 67 ILE A N 1
ATOM 576 C CA . ILE A 1 67 ? 9.353 -2.600 -5.237 1.00 80.12 67 ILE A CA 1
ATOM 577 C C . ILE A 1 67 ? 8.685 -2.895 -3.893 1.00 80.12 67 ILE A C 1
ATOM 579 O O . ILE A 1 67 ? 8.342 -1.960 -3.175 1.00 80.12 67 ILE A O 1
ATOM 583 N N . TYR A 1 68 ? 8.614 -4.172 -3.500 1.00 80.56 68 TYR A N 1
ATOM 584 C CA . TYR A 1 68 ? 8.055 -4.576 -2.210 1.00 80.56 68 TYR A CA 1
ATOM 585 C C . TYR A 1 68 ? 8.752 -3.885 -1.031 1.00 80.56 68 TYR A C 1
ATOM 587 O O . TYR A 1 68 ? 8.105 -3.244 -0.206 1.00 80.56 68 TYR A O 1
ATOM 595 N N . ASN A 1 69 ? 10.080 -3.997 -0.945 1.00 82.19 69 ASN A N 1
ATOM 596 C CA . ASN A 1 69 ? 10.829 -3.468 0.194 1.00 82.19 69 ASN A CA 1
ATOM 597 C C . ASN A 1 69 ? 10.733 -1.943 0.297 1.00 82.19 69 ASN A C 1
ATOM 599 O O . ASN A 1 69 ? 10.606 -1.414 1.400 1.00 82.19 69 ASN A O 1
ATOM 603 N N . CYS A 1 70 ? 10.795 -1.233 -0.828 1.00 85.12 70 CYS A N 1
ATOM 604 C CA . CYS A 1 70 ? 10.676 0.220 -0.848 1.00 85.12 70 CYS A CA 1
ATOM 605 C C . CYS A 1 70 ? 9.256 0.680 -0.504 1.00 85.12 70 CYS A C 1
ATOM 607 O O . CYS A 1 70 ? 9.111 1.612 0.282 1.00 85.12 70 CYS A O 1
ATOM 609 N N . LEU A 1 71 ? 8.226 0.004 -1.019 1.00 86.31 71 LEU A N 1
ATOM 610 C CA . LEU A 1 71 ? 6.836 0.347 -0.737 1.00 86.31 71 LEU A CA 1
ATOM 611 C C . LEU A 1 71 ? 6.481 0.103 0.735 1.00 86.31 71 LEU A C 1
ATOM 613 O O . LEU A 1 71 ? 5.901 0.968 1.381 1.00 86.31 71 LEU A O 1
ATOM 617 N N . VAL A 1 72 ? 6.891 -1.036 1.300 1.00 84.94 72 VAL A N 1
ATOM 618 C CA . VAL A 1 72 ? 6.676 -1.326 2.726 1.00 84.94 72 VAL A CA 1
ATOM 619 C C . VAL A 1 72 ? 7.439 -0.342 3.610 1.00 84.94 72 VAL A C 1
ATOM 621 O O . VAL A 1 72 ? 6.895 0.112 4.611 1.00 84.94 72 VAL A O 1
ATOM 624 N N . LYS A 1 73 ? 8.667 0.044 3.242 1.00 86.00 73 LYS A N 1
ATOM 625 C CA . LYS A 1 73 ? 9.394 1.110 3.952 1.00 86.00 73 LYS A CA 1
ATOM 626 C C . LYS A 1 73 ? 8.661 2.450 3.887 1.00 86.00 73 LYS A C 1
ATOM 628 O O . LYS A 1 73 ? 8.558 3.107 4.914 1.00 86.00 73 LYS A O 1
ATOM 633 N N . ALA A 1 74 ? 8.134 2.833 2.723 1.00 87.12 74 ALA A N 1
ATOM 634 C CA . ALA A 1 74 ? 7.341 4.052 2.575 1.00 87.12 74 ALA A CA 1
ATOM 635 C C . ALA A 1 74 ? 6.066 4.000 3.431 1.00 87.12 74 ALA A C 1
ATOM 637 O O . ALA A 1 74 ? 5.747 4.965 4.117 1.00 87.12 74 ALA A O 1
ATOM 638 N N . TYR A 1 75 ? 5.395 2.847 3.469 1.00 86.44 75 TYR A N 1
ATOM 639 C CA . TYR A 1 75 ? 4.249 2.612 4.341 1.00 86.44 75 TYR A CA 1
ATOM 640 C C . TYR A 1 75 ? 4.616 2.707 5.831 1.00 86.44 75 TYR A C 1
ATOM 642 O O . TYR A 1 75 ? 3.847 3.253 6.621 1.00 86.44 75 TYR A O 1
ATOM 650 N N . LEU A 1 76 ? 5.771 2.180 6.249 1.00 84.19 76 LEU A N 1
ATOM 651 C CA . LEU A 1 76 ? 6.253 2.248 7.640 1.00 84.19 76 LEU A CA 1
ATOM 652 C C . LEU A 1 76 ? 6.686 3.655 8.060 1.00 84.19 76 LEU A C 1
ATOM 654 O O . LEU A 1 76 ? 6.681 3.951 9.248 1.00 84.19 76 LEU A O 1
ATOM 658 N N . ALA A 1 77 ? 7.045 4.507 7.102 1.00 85.81 77 ALA A N 1
ATOM 659 C CA . ALA A 1 77 ? 7.435 5.891 7.344 1.00 85.81 77 ALA A CA 1
ATOM 660 C C . ALA A 1 77 ? 6.243 6.862 7.438 1.00 85.81 77 ALA A C 1
ATOM 662 O O . ALA A 1 77 ? 6.461 8.050 7.671 1.00 85.81 77 ALA A O 1
ATOM 663 N N . LEU A 1 78 ? 5.001 6.398 7.234 1.00 83.19 78 LEU A N 1
ATOM 664 C CA . LEU A 1 78 ? 3.824 7.250 7.396 1.00 83.19 78 LEU A CA 1
ATOM 665 C C . LEU A 1 78 ? 3.686 7.682 8.870 1.00 83.19 78 LEU A C 1
ATOM 667 O O . LEU A 1 78 ? 3.663 6.812 9.742 1.00 83.19 78 LEU A O 1
ATOM 671 N N . PRO A 1 79 ? 3.576 8.995 9.152 1.00 68.81 79 PRO A N 1
ATOM 672 C CA . PRO A 1 79 ? 3.531 9.523 10.518 1.00 68.81 79 PRO A CA 1
ATOM 673 C C . PRO A 1 79 ? 2.246 9.147 11.276 1.00 68.81 79 PRO A C 1
ATOM 675 O O . PRO A 1 79 ? 2.264 9.054 12.493 1.00 68.81 79 PRO A O 1
ATOM 678 N N . ASP A 1 80 ? 1.155 8.848 10.568 1.00 62.47 80 ASP A N 1
ATOM 679 C CA . ASP A 1 80 ? -0.188 8.594 11.126 1.00 62.47 80 ASP A CA 1
ATOM 680 C C . ASP A 1 80 ? -0.404 7.149 11.640 1.00 62.47 80 ASP A C 1
ATOM 682 O O . ASP A 1 80 ? -1.513 6.611 11.627 1.00 62.47 80 ASP A O 1
ATOM 686 N N . ARG A 1 81 ? 0.672 6.474 12.063 1.00 58.69 81 ARG A N 1
ATOM 687 C CA . ARG A 1 81 ? 0.600 5.141 12.694 1.00 58.69 81 ARG A CA 1
ATOM 688 C C . ARG A 1 81 ? 0.458 5.184 14.216 1.00 58.69 81 ARG A C 1
ATOM 690 O O . ARG A 1 8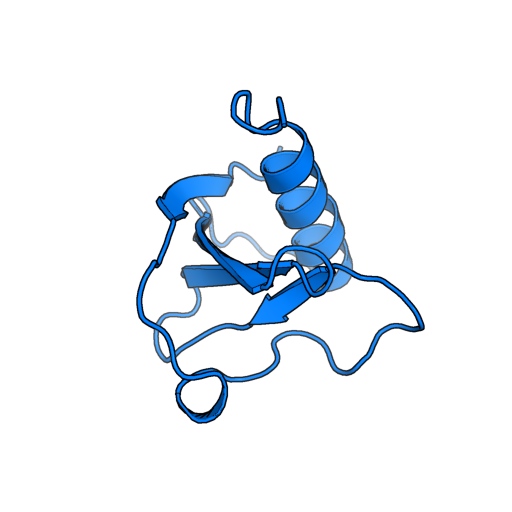1 ? 0.532 4.133 14.850 1.00 58.69 81 ARG A O 1
ATOM 697 N N . GLU A 1 82 ? 0.281 6.364 14.799 1.00 41.09 82 GLU A N 1
ATOM 698 C CA . GLU A 1 82 ? -0.094 6.491 16.205 1.00 41.09 82 GLU A CA 1
ATOM 699 C C . GLU A 1 82 ? -1.570 6.094 16.355 1.00 41.09 82 GLU A C 1
ATOM 701 O O . GLU A 1 82 ? -2.476 6.869 16.056 1.00 41.09 82 GLU A O 1
ATOM 706 N N . ILE A 1 83 ? -1.789 4.833 16.743 1.00 44.09 83 ILE A N 1
ATOM 707 C CA . ILE A 1 83 ? -3.017 4.383 17.412 1.00 44.09 83 ILE A CA 1
ATOM 708 C C . ILE A 1 83 ? -2.854 4.690 18.898 1.00 44.09 83 ILE A C 1
ATOM 710 O O . ILE A 1 83 ? -1.773 4.341 19.431 1.00 44.09 83 ILE A O 1
#